Protein AF-A0A3M6VQY7-F1 (afdb_monomer_lite)

Structure (mmCIF, N/CA/C/O backbone):
data_AF-A0A3M6VQY7-F1
#
_entry.id   AF-A0A3M6VQY7-F1
#
loop_
_atom_site.group_PDB
_atom_site.id
_atom_site.type_symbol
_atom_site.label_atom_id
_atom_site.label_alt_id
_atom_site.label_comp_id
_atom_site.label_asym_id
_atom_site.label_entity_id
_atom_site.label_seq_id
_atom_site.pdbx_PDB_ins_code
_atom_site.Cartn_x
_atom_site.Cartn_y
_atom_site.Cartn_z
_atom_site.occupancy
_atom_site.B_iso_or_equiv
_atom_site.auth_seq_id
_atom_site.auth_comp_id
_atom_site.auth_asym_id
_atom_site.auth_atom_id
_atom_site.pdbx_PDB_model_num
ATOM 1 N N . MET A 1 1 ? 9.619 13.883 -18.295 1.00 48.28 1 MET A N 1
ATOM 2 C CA . MET A 1 1 ? 9.815 12.415 -18.427 1.00 48.28 1 MET A CA 1
ATOM 3 C C . MET A 1 1 ? 8.947 11.622 -17.449 1.00 48.28 1 MET A C 1
ATOM 5 O O . MET A 1 1 ? 7.941 11.116 -17.906 1.00 48.28 1 MET A O 1
ATOM 9 N N . ALA A 1 2 ? 9.221 11.526 -16.137 1.00 42.41 2 ALA A N 1
ATOM 10 C CA . ALA A 1 2 ? 8.340 10.759 -15.223 1.00 42.41 2 ALA A CA 1
ATOM 11 C C . ALA A 1 2 ? 6.935 11.383 -15.035 1.00 42.41 2 ALA A C 1
ATOM 13 O O . ALA A 1 2 ? 5.944 10.676 -14.866 1.00 42.41 2 ALA A O 1
ATOM 14 N N . THR A 1 3 ? 6.849 12.713 -15.118 1.00 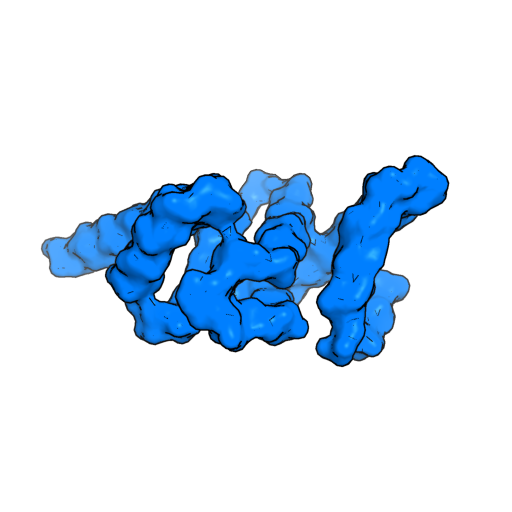44.09 3 THR A N 1
ATOM 15 C CA . THR A 1 3 ? 5.614 13.499 -14.980 1.00 44.09 3 THR A CA 1
ATOM 16 C C . THR A 1 3 ? 4.675 13.391 -16.184 1.00 44.09 3 THR A C 1
ATOM 18 O O . THR A 1 3 ? 3.461 13.407 -16.002 1.00 44.09 3 THR A O 1
ATOM 21 N N . ASP A 1 4 ? 5.222 13.227 -17.394 1.00 56.56 4 ASP A N 1
ATOM 22 C CA . ASP A 1 4 ? 4.439 13.104 -18.634 1.00 56.56 4 ASP A CA 1
ATOM 23 C C . ASP A 1 4 ? 3.771 11.732 -18.755 1.00 56.56 4 ASP A C 1
ATOM 25 O O . ASP A 1 4 ? 2.689 11.624 -19.323 1.00 56.56 4 ASP A O 1
ATOM 29 N N . LEU A 1 5 ? 4.369 10.687 -18.165 1.00 54.06 5 LEU A N 1
ATOM 30 C CA . LEU A 1 5 ? 3.707 9.390 -18.053 1.00 54.06 5 LEU A CA 1
ATOM 31 C C . LEU A 1 5 ? 2.516 9.482 -17.087 1.00 54.06 5 LEU A C 1
ATOM 33 O O . LEU A 1 5 ? 1.399 9.172 -17.483 1.00 54.06 5 LEU A O 1
ATOM 37 N N . GLY A 1 6 ? 2.710 9.972 -15.858 1.00 48.28 6 GLY A N 1
ATOM 38 C CA . GLY A 1 6 ? 1.647 10.000 -14.841 1.00 48.28 6 GLY A CA 1
ATOM 39 C C . GLY A 1 6 ? 0.334 10.640 -15.313 1.00 48.28 6 GLY A C 1
ATOM 40 O O . GLY A 1 6 ? -0.727 10.075 -15.082 1.00 48.28 6 GLY A O 1
ATOM 41 N N . ASN A 1 7 ? 0.410 11.750 -16.055 1.00 52.72 7 ASN A N 1
ATOM 42 C CA . ASN A 1 7 ? -0.772 12.475 -16.536 1.00 52.72 7 ASN A CA 1
ATOM 43 C C . ASN A 1 7 ? -1.472 11.814 -17.743 1.00 52.72 7 ASN A C 1
ATOM 45 O O . ASN A 1 7 ? -2.637 12.101 -18.002 1.00 52.72 7 ASN A O 1
ATOM 49 N N . HIS A 1 8 ? -0.793 10.942 -18.498 1.00 53.31 8 HIS A N 1
ATOM 50 C CA . HIS A 1 8 ? -1.370 10.276 -19.676 1.00 53.31 8 HIS A CA 1
ATOM 51 C C . HIS A 1 8 ? -2.034 8.923 -19.332 1.00 53.31 8 HIS A C 1
ATOM 53 O O . HIS A 1 8 ? -2.784 8.369 -20.143 1.00 53.31 8 HIS A O 1
ATOM 59 N N . TYR A 1 9 ? -1.780 8.383 -18.134 1.00 52.84 9 TYR A N 1
ATOM 60 C CA . TYR A 1 9 ? -2.199 7.041 -17.718 1.00 52.84 9 TYR A CA 1
ATOM 61 C C . TYR A 1 9 ? -3.380 7.007 -16.735 1.00 52.84 9 TYR A C 1
ATOM 63 O O . TYR A 1 9 ? -3.679 5.925 -16.257 1.00 52.84 9 TYR A O 1
ATOM 71 N N . ASP A 1 10 ? -4.141 8.075 -16.476 1.00 57.91 10 ASP A N 1
ATOM 72 C CA . ASP A 1 10 ? -5.273 8.004 -15.517 1.00 57.91 10 ASP A CA 1
ATOM 73 C C . ASP A 1 10 ? -6.291 6.874 -15.815 1.00 57.91 10 ASP A C 1
ATOM 75 O O . ASP A 1 10 ? -6.885 6.315 -14.898 1.00 57.91 10 ASP A O 1
ATOM 79 N N . LYS A 1 11 ? -6.446 6.447 -17.081 1.00 58.59 11 LYS A N 1
ATOM 80 C CA . LYS A 1 11 ? -7.271 5.274 -17.463 1.00 58.59 11 LYS A CA 1
ATOM 81 C C . LYS A 1 11 ? -6.512 3.942 -17.574 1.00 58.59 11 LYS A C 1
ATOM 83 O O . LYS A 1 11 ? -7.140 2.907 -17.758 1.00 58.59 11 LYS A O 1
ATOM 88 N N . LYS A 1 12 ? -5.180 3.964 -17.516 1.00 76.88 12 LYS A N 1
ATOM 89 C CA . LYS A 1 12 ? -4.267 2.831 -17.774 1.00 76.88 12 LYS A CA 1
ATOM 90 C C . LYS A 1 12 ? -3.167 2.694 -16.706 1.00 76.88 12 LYS A C 1
ATOM 92 O O . LYS A 1 12 ? -2.168 2.015 -16.926 1.00 76.88 12 LYS A O 1
ATOM 97 N N . LEU A 1 13 ? -3.320 3.356 -15.558 1.00 82.56 13 LEU A N 1
ATOM 98 C CA . LEU A 1 13 ? -2.304 3.406 -14.509 1.00 82.56 13 LEU A CA 1
ATOM 99 C C . LEU A 1 13 ? -2.066 2.010 -13.945 1.00 82.56 13 LEU A C 1
ATOM 101 O O . LEU A 1 13 ? -0.919 1.607 -13.802 1.00 82.56 13 LEU A O 1
ATOM 105 N N . VAL A 1 14 ? -3.144 1.258 -13.701 1.00 84.44 14 VAL A N 1
ATOM 106 C CA . VAL A 1 14 ? -3.075 -0.147 -13.276 1.00 84.44 14 VAL A CA 1
ATOM 107 C C . VAL A 1 14 ? -2.198 -0.946 -14.248 1.00 84.44 14 VAL A C 1
ATOM 109 O O . VAL A 1 14 ? -1.191 -1.505 -13.823 1.00 84.44 14 VAL A O 1
ATOM 112 N N . ASP A 1 15 ? -2.506 -0.909 -15.549 1.00 86.75 15 ASP A N 1
ATOM 113 C CA . ASP A 1 15 ? -1.765 -1.646 -16.583 1.00 86.75 15 ASP A CA 1
ATOM 114 C C . ASP A 1 15 ? -0.285 -1.244 -16.635 1.00 86.75 15 ASP A C 1
ATOM 116 O O . ASP A 1 15 ? 0.594 -2.092 -16.789 1.00 86.75 15 ASP A O 1
ATOM 120 N N . PHE A 1 16 ? 0.007 0.050 -16.491 1.00 87.81 16 PHE A N 1
ATOM 121 C CA . PHE A 1 16 ? 1.372 0.567 -16.494 1.00 87.81 16 PHE A CA 1
ATOM 122 C C . PHE A 1 16 ? 2.178 0.073 -15.287 1.00 87.81 16 PHE A C 1
ATOM 124 O O . PHE A 1 16 ? 3.294 -0.424 -15.451 1.00 87.81 16 PHE A O 1
ATOM 131 N N . LEU A 1 17 ? 1.623 0.183 -14.078 1.00 91.06 17 LEU A N 1
ATOM 132 C CA . LEU A 1 17 ? 2.302 -0.255 -12.858 1.00 91.06 17 LEU A CA 1
ATOM 133 C C . LEU A 1 17 ? 2.471 -1.783 -12.836 1.00 91.06 17 LEU A C 1
ATOM 135 O O . LEU A 1 17 ? 3.537 -2.276 -12.467 1.00 91.06 17 LEU A O 1
ATOM 139 N N . GLU A 1 18 ? 1.477 -2.539 -13.308 1.00 90.06 18 GLU A N 1
ATOM 140 C CA . GLU A 1 18 ? 1.585 -3.993 -13.471 1.00 90.06 18 GLU A CA 1
ATOM 141 C C . GLU A 1 18 ? 2.632 -4.395 -14.515 1.00 90.06 18 GLU A C 1
ATOM 143 O O . GLU A 1 18 ? 3.391 -5.341 -14.296 1.00 90.06 18 GLU A O 1
ATOM 148 N N . MET A 1 19 ? 2.696 -3.693 -15.650 1.00 92.56 19 MET A N 1
ATOM 149 C CA . MET A 1 19 ? 3.715 -3.922 -16.677 1.00 92.56 19 MET A CA 1
ATOM 150 C C . MET A 1 19 ? 5.118 -3.707 -16.108 1.00 92.56 19 MET A C 1
ATOM 152 O O . MET A 1 19 ? 6.001 -4.536 -16.340 1.00 92.56 19 MET A O 1
ATOM 156 N N . LEU A 1 20 ? 5.319 -2.658 -15.306 1.00 93.75 20 LEU A N 1
ATOM 157 C CA . LEU A 1 20 ? 6.599 -2.423 -14.641 1.00 93.75 20 LEU A CA 1
ATOM 158 C C . LEU A 1 20 ? 6.944 -3.548 -13.656 1.00 93.75 20 LEU A C 1
ATOM 160 O O . LEU A 1 20 ? 8.063 -4.045 -13.703 1.00 93.75 20 LEU A O 1
ATOM 164 N N . GLU A 1 21 ? 5.999 -4.000 -12.825 1.00 92.69 21 GLU A N 1
ATOM 165 C CA . GLU A 1 21 ? 6.215 -5.122 -11.889 1.00 92.69 21 GLU A CA 1
ATOM 166 C C . GLU A 1 21 ? 6.469 -6.469 -12.587 1.00 92.69 21 GLU A C 1
ATOM 168 O O . GLU A 1 21 ? 7.104 -7.360 -12.024 1.00 92.69 21 GLU A O 1
ATOM 173 N N . LYS A 1 22 ? 5.987 -6.654 -13.818 1.00 92.44 22 LYS A N 1
ATOM 174 C CA . LYS A 1 22 ? 6.352 -7.818 -14.641 1.00 92.44 22 LYS A CA 1
ATOM 175 C C . LYS A 1 22 ? 7.752 -7.659 -15.232 1.00 92.44 22 LYS A C 1
ATOM 177 O O . LYS A 1 22 ? 8.530 -8.605 -15.202 1.00 92.44 22 LYS A O 1
ATOM 182 N N . SER A 1 23 ? 8.085 -6.461 -15.706 1.00 93.94 23 SER A N 1
ATOM 183 C CA . SER A 1 23 ? 9.371 -6.145 -16.345 1.00 93.94 23 SER A CA 1
ATOM 184 C C . SER A 1 23 ? 10.559 -6.205 -15.380 1.00 93.94 23 SER A C 1
ATOM 186 O O . SER A 1 23 ? 11.693 -6.380 -15.813 1.00 93.94 23 SER A O 1
ATOM 188 N N . THR A 1 24 ? 10.329 -6.108 -14.066 1.00 94.62 24 THR A N 1
ATOM 189 C CA . THR A 1 24 ? 11.375 -6.346 -13.054 1.00 94.62 24 THR A CA 1
ATOM 190 C C . THR A 1 24 ? 11.799 -7.812 -12.941 1.00 94.62 24 THR A C 1
ATOM 192 O O . THR A 1 24 ? 12.802 -8.087 -12.292 1.00 94.62 24 THR A O 1
ATOM 195 N N . LYS A 1 25 ? 11.052 -8.749 -13.539 1.00 94.88 25 LYS A N 1
ATOM 196 C CA . LYS A 1 25 ? 11.339 -10.194 -13.502 1.00 94.88 25 LYS A CA 1
ATOM 197 C C . LYS A 1 25 ? 12.105 -10.692 -14.729 1.00 94.88 25 LYS A C 1
ATOM 199 O O . LYS A 1 25 ? 12.521 -11.846 -14.744 1.00 94.88 25 LYS A O 1
ATOM 204 N N . ASP A 1 26 ? 12.258 -9.852 -15.748 1.00 95.38 26 ASP A N 1
ATOM 205 C CA . ASP A 1 26 ? 13.029 -10.140 -16.955 1.00 95.38 26 ASP A CA 1
ATOM 206 C C . ASP A 1 26 ? 14.381 -9.426 -16.859 1.00 95.38 26 ASP A C 1
ATOM 208 O O . ASP A 1 26 ? 14.433 -8.202 -16.722 1.00 95.38 26 ASP A O 1
ATOM 212 N N . SER A 1 27 ? 15.476 -10.187 -16.932 1.00 96.00 27 SER A N 1
A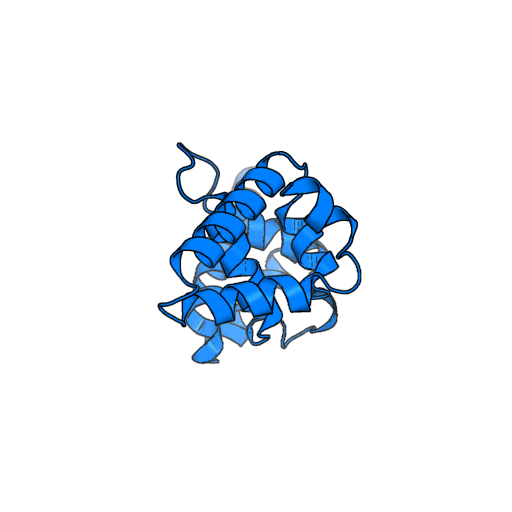TOM 213 C CA . SER A 1 27 ? 16.835 -9.666 -16.754 1.00 96.00 27 SER A CA 1
ATOM 214 C C . SER A 1 27 ? 17.225 -8.612 -17.794 1.00 96.00 27 SER A C 1
ATOM 216 O O . SER A 1 27 ? 18.050 -7.749 -17.498 1.00 96.00 27 SER A O 1
ATOM 218 N N . ALA A 1 28 ? 16.624 -8.626 -18.989 1.00 96.81 28 ALA A N 1
ATOM 219 C CA . ALA A 1 28 ? 16.884 -7.627 -20.023 1.00 96.81 28 ALA A CA 1
ATOM 220 C C . ALA A 1 28 ? 16.236 -6.269 -19.705 1.00 96.81 28 ALA A C 1
ATOM 222 O O . ALA A 1 28 ? 16.726 -5.231 -20.155 1.00 96.81 28 ALA A O 1
ATOM 223 N N . THR A 1 29 ? 15.144 -6.253 -18.934 1.00 96.00 29 THR A N 1
ATOM 224 C CA . THR A 1 29 ? 14.381 -5.030 -18.623 1.00 96.00 29 THR A CA 1
ATOM 225 C C . THR A 1 29 ? 14.416 -4.623 -17.153 1.00 96.00 29 THR A C 1
ATOM 227 O O . THR A 1 29 ? 13.965 -3.523 -16.821 1.00 96.00 29 THR A O 1
ATOM 230 N N . GLU A 1 30 ? 14.966 -5.465 -16.279 1.00 96.38 30 GLU A N 1
ATOM 231 C CA . GLU A 1 30 ? 14.920 -5.319 -14.824 1.00 96.38 30 GLU A CA 1
ATOM 232 C C . GLU A 1 30 ? 15.431 -3.956 -14.344 1.00 96.38 30 GLU A C 1
ATOM 234 O O . GLU A 1 30 ? 14.720 -3.228 -13.641 1.00 96.38 30 GLU A O 1
ATOM 239 N N . ASP A 1 31 ? 16.641 -3.581 -14.756 1.00 96.44 31 ASP A N 1
ATOM 240 C CA . ASP A 1 31 ? 17.288 -2.341 -14.325 1.00 96.44 31 ASP A CA 1
ATOM 241 C C . ASP A 1 31 ? 16.512 -1.101 -14.771 1.00 96.44 31 ASP A C 1
ATOM 243 O O . ASP A 1 31 ? 16.320 -0.152 -14.000 1.00 96.44 31 ASP A O 1
ATOM 247 N N . LEU A 1 32 ? 16.020 -1.105 -16.012 1.00 95.50 32 LEU A N 1
ATOM 248 C CA . LEU A 1 32 ? 15.221 -0.004 -16.539 1.00 95.50 32 LEU A CA 1
ATOM 249 C C . LEU A 1 32 ? 13.882 0.099 -15.801 1.00 95.50 32 LEU A C 1
ATOM 251 O O . LEU A 1 32 ? 13.507 1.192 -15.369 1.00 95.50 32 LEU A O 1
ATOM 255 N N . ALA A 1 33 ? 13.195 -1.025 -15.595 1.00 94.62 33 ALA A N 1
ATOM 256 C CA . ALA A 1 33 ? 11.931 -1.075 -14.873 1.00 94.62 33 ALA A CA 1
ATOM 257 C C . ALA A 1 33 ? 12.091 -0.547 -13.439 1.00 94.62 33 ALA A C 1
ATOM 259 O O . ALA A 1 33 ? 11.357 0.357 -13.031 1.00 94.62 33 ALA A O 1
ATOM 260 N N . LYS A 1 34 ? 13.109 -1.009 -12.700 1.00 94.25 34 LYS A N 1
ATOM 261 C CA . LYS A 1 34 ? 13.417 -0.531 -11.341 1.00 94.25 34 LYS A CA 1
ATOM 262 C C . LYS A 1 34 ? 13.688 0.974 -11.302 1.00 94.25 34 LYS A C 1
ATOM 264 O O . LYS A 1 34 ? 13.202 1.663 -10.401 1.00 94.25 34 LYS A O 1
ATOM 269 N N . ARG A 1 35 ? 14.427 1.513 -12.279 1.00 94.06 35 ARG A N 1
ATOM 270 C CA . ARG A 1 35 ? 14.694 2.960 -12.384 1.00 94.06 35 ARG A CA 1
ATOM 271 C C . ARG A 1 35 ? 13.416 3.761 -12.623 1.00 94.06 35 ARG A C 1
ATOM 273 O O . ARG A 1 35 ? 13.221 4.781 -11.962 1.00 94.06 35 ARG A O 1
ATOM 280 N N . ILE A 1 36 ? 12.537 3.294 -13.511 1.00 93.62 36 ILE A N 1
ATOM 281 C CA . ILE A 1 36 ? 11.246 3.945 -13.777 1.00 93.62 36 ILE A CA 1
ATOM 282 C C . ILE A 1 36 ? 10.362 3.907 -12.525 1.00 93.62 36 ILE A C 1
ATOM 284 O O . ILE A 1 36 ? 9.822 4.939 -12.130 1.00 93.62 36 ILE A O 1
ATOM 288 N N . GLN A 1 37 ? 10.261 2.756 -11.857 1.00 92.38 37 GLN A N 1
ATOM 289 C CA . GLN A 1 37 ? 9.483 2.612 -10.624 1.00 92.38 37 GLN A CA 1
ATOM 290 C C . GLN A 1 37 ? 9.977 3.540 -9.512 1.00 92.38 37 GLN A C 1
ATOM 292 O O . GLN A 1 37 ? 9.166 4.195 -8.858 1.00 92.38 37 GLN A O 1
ATOM 297 N N . ARG A 1 38 ? 11.300 3.640 -9.322 1.00 90.94 38 ARG A N 1
ATOM 298 C CA . ARG A 1 38 ? 11.903 4.556 -8.346 1.00 90.94 38 ARG A CA 1
ATOM 299 C C . ARG A 1 38 ? 11.603 6.014 -8.687 1.00 90.94 38 ARG A C 1
ATOM 301 O O . ARG A 1 38 ? 11.200 6.765 -7.808 1.00 90.94 38 ARG A O 1
ATOM 308 N N . GLY A 1 39 ? 11.753 6.403 -9.954 1.00 90.75 39 GLY A N 1
ATOM 309 C CA . GLY A 1 39 ? 11.435 7.757 -10.411 1.00 90.75 39 GLY A CA 1
ATOM 310 C C . GLY A 1 39 ? 9.959 8.114 -10.216 1.00 90.75 39 GLY A C 1
ATOM 311 O O . GLY A 1 39 ? 9.648 9.215 -9.767 1.00 90.75 39 GLY A O 1
ATOM 312 N N . TYR A 1 40 ? 9.047 7.175 -10.483 1.00 90.25 40 TYR A N 1
ATOM 313 C CA . TYR A 1 40 ? 7.619 7.358 -10.218 1.00 90.25 40 TYR A CA 1
ATOM 314 C C . TYR A 1 40 ? 7.330 7.497 -8.716 1.00 90.25 40 TYR A C 1
ATOM 316 O O . TYR A 1 40 ? 6.638 8.429 -8.316 1.00 90.25 40 TYR A O 1
ATOM 324 N N . ALA A 1 41 ? 7.900 6.633 -7.870 1.00 89.81 41 ALA A N 1
ATOM 325 C CA . ALA A 1 41 ? 7.728 6.718 -6.420 1.00 89.81 41 ALA A CA 1
ATOM 326 C C . ALA A 1 41 ? 8.257 8.048 -5.851 1.00 89.81 41 ALA A C 1
ATOM 328 O O . ALA A 1 41 ? 7.564 8.702 -5.077 1.00 89.81 41 ALA A O 1
ATOM 329 N N . GLN A 1 42 ? 9.432 8.500 -6.301 1.00 88.31 42 GLN A N 1
ATOM 330 C CA . GLN A 1 42 ? 9.995 9.807 -5.938 1.00 88.31 42 GLN A CA 1
ATOM 331 C C . GLN A 1 42 ? 9.139 10.977 -6.428 1.00 88.31 42 GLN A C 1
ATOM 333 O O . GLN A 1 42 ? 9.002 11.976 -5.735 1.00 88.31 42 GLN A O 1
ATOM 338 N N . TYR A 1 43 ? 8.536 10.877 -7.612 1.00 87.12 43 TYR A N 1
ATOM 339 C CA . TYR A 1 43 ? 7.586 11.889 -8.062 1.00 87.12 43 TYR A CA 1
ATOM 340 C C . TYR A 1 43 ? 6.352 11.940 -7.154 1.00 87.12 43 TYR A C 1
ATOM 342 O O . TYR A 1 43 ? 5.910 13.025 -6.775 1.00 87.12 43 TYR A O 1
ATOM 350 N N . MET A 1 44 ? 5.822 10.783 -6.760 1.00 88.44 44 MET A N 1
ATOM 351 C CA . MET A 1 44 ? 4.644 10.697 -5.899 1.00 88.44 44 MET A CA 1
ATOM 352 C C . MET A 1 44 ? 4.879 11.315 -4.514 1.00 88.44 44 MET A C 1
ATOM 354 O O . MET A 1 44 ? 3.966 11.945 -3.991 1.00 88.44 44 MET A O 1
ATOM 358 N N . THR A 1 45 ? 6.092 11.261 -3.949 1.00 87.12 45 THR A N 1
ATOM 359 C CA . THR A 1 45 ? 6.385 11.928 -2.659 1.00 87.12 45 THR A CA 1
ATOM 360 C C . THR A 1 45 ? 6.297 13.456 -2.723 1.00 87.12 45 THR A C 1
ATOM 362 O O . THR A 1 45 ? 6.126 14.102 -1.691 1.00 87.12 45 THR A O 1
ATOM 365 N N . THR A 1 46 ? 6.351 14.056 -3.918 1.00 87.25 46 THR A N 1
ATOM 366 C CA . THR A 1 46 ? 6.130 15.503 -4.106 1.00 87.25 46 THR A CA 1
ATOM 367 C C . THR A 1 46 ? 4.649 15.893 -4.075 1.00 87.25 46 THR A C 1
ATOM 369 O O . THR A 1 46 ? 4.315 17.078 -4.004 1.00 87.25 46 THR A O 1
ATOM 372 N N . LYS A 1 47 ? 3.740 14.911 -4.146 1.00 86.06 47 LYS A N 1
ATOM 373 C CA . LYS A 1 47 ? 2.293 15.125 -4.171 1.00 86.06 47 LYS A CA 1
ATOM 374 C C . LYS A 1 47 ? 1.715 15.047 -2.766 1.00 86.06 47 LYS A C 1
ATOM 376 O O . LYS A 1 47 ? 2.027 14.156 -1.981 1.00 86.06 47 LYS A O 1
ATOM 381 N N . LYS A 1 48 ? 0.796 15.964 -2.467 1.00 84.81 48 LYS A N 1
ATOM 382 C CA . LYS A 1 48 ? -0.049 15.848 -1.274 1.00 84.81 48 LYS A CA 1
ATOM 383 C C . LYS A 1 48 ? -0.975 14.644 -1.449 1.00 84.81 48 LYS A C 1
ATOM 385 O O . LYS A 1 48 ? -1.476 14.440 -2.544 1.00 84.81 48 LYS A O 1
ATOM 390 N N . ASN A 1 49 ? -1.205 13.881 -0.380 1.00 87.81 49 ASN A N 1
ATOM 391 C CA . ASN A 1 49 ? -2.132 12.739 -0.351 1.00 87.81 49 ASN A CA 1
ATOM 392 C C . ASN A 1 49 ? -1.836 11.603 -1.351 1.00 87.81 49 ASN A C 1
ATOM 394 O O . ASN A 1 49 ? -2.710 10.778 -1.601 1.00 87.81 49 ASN A O 1
ATOM 398 N N . ALA A 1 50 ? -0.602 11.496 -1.856 1.00 90.69 50 ALA A N 1
ATOM 399 C CA . ALA A 1 50 ? -0.214 10.536 -2.894 1.00 90.69 50 ALA A CA 1
ATOM 400 C C . ALA A 1 50 ? -0.649 9.085 -2.615 1.00 90.69 50 ALA A C 1
ATOM 402 O O . ALA A 1 50 ? -1.079 8.371 -3.519 1.00 90.69 50 ALA A O 1
ATOM 403 N N . VAL A 1 51 ? -0.566 8.660 -1.350 1.00 93.81 51 VAL A N 1
ATOM 404 C CA . VAL A 1 51 ? -0.967 7.319 -0.903 1.00 93.81 51 VAL A CA 1
ATOM 405 C C . VAL A 1 51 ? -2.472 7.092 -1.097 1.00 93.81 51 VAL A C 1
ATOM 407 O O . VAL A 1 51 ? -2.866 6.062 -1.643 1.00 93.81 51 VAL A O 1
ATOM 410 N N . ALA A 1 52 ? -3.305 8.060 -0.705 1.00 93.38 52 ALA A N 1
ATOM 411 C CA . ALA A 1 52 ? -4.760 7.990 -0.835 1.00 93.38 52 ALA A CA 1
ATOM 412 C C . ALA A 1 52 ? -5.234 8.186 -2.283 1.00 93.38 52 ALA A C 1
ATOM 414 O O . ALA A 1 52 ? -6.201 7.555 -2.704 1.00 93.38 52 ALA A O 1
ATOM 415 N N . ASP A 1 53 ? -4.546 9.022 -3.058 1.00 91.38 53 ASP A N 1
ATOM 416 C CA . ASP A 1 53 ? -4.875 9.227 -4.468 1.00 91.38 53 ASP A CA 1
ATOM 417 C C . ASP A 1 53 ? -4.567 7.971 -5.288 1.00 91.38 53 ASP A C 1
ATOM 419 O O . ASP A 1 53 ? -5.416 7.517 -6.053 1.00 91.38 53 ASP A O 1
ATOM 423 N N . LEU A 1 54 ? -3.411 7.333 -5.060 1.00 92.31 54 LEU A N 1
ATOM 424 C CA . LEU A 1 54 ? -3.075 6.072 -5.724 1.00 92.31 54 LEU A CA 1
ATOM 425 C C . LEU A 1 54 ? -4.056 4.949 -5.351 1.00 92.31 54 LEU A C 1
ATOM 427 O O . LEU A 1 54 ? -4.422 4.151 -6.210 1.00 92.31 54 LEU A O 1
ATOM 431 N N . TYR A 1 55 ? -4.517 4.909 -4.097 1.00 92.75 55 TYR A N 1
ATOM 432 C CA . TYR A 1 55 ? -5.534 3.954 -3.650 1.00 92.75 55 TYR A CA 1
ATOM 433 C C . TYR A 1 55 ? -6.826 4.062 -4.481 1.00 92.75 55 TYR A C 1
ATOM 435 O O . TYR A 1 55 ? -7.308 3.053 -5.002 1.00 92.75 55 TYR A O 1
ATOM 443 N N . LYS A 1 56 ? -7.311 5.296 -4.690 1.00 90.19 56 LYS A N 1
ATOM 444 C CA . LYS A 1 56 ? -8.503 5.596 -5.504 1.00 90.19 56 LYS A CA 1
ATOM 445 C C . LYS A 1 56 ? -8.290 5.349 -6.992 1.00 90.19 56 LYS A C 1
ATOM 447 O O . LYS A 1 56 ? -9.152 4.784 -7.656 1.00 90.19 56 LYS A O 1
ATOM 452 N N . MET A 1 57 ? -7.135 5.738 -7.534 1.00 87.69 57 MET A N 1
ATOM 453 C CA . MET A 1 57 ? -6.812 5.519 -8.951 1.00 87.69 57 MET A CA 1
ATOM 454 C C . MET A 1 57 ? -6.764 4.028 -9.308 1.00 87.69 57 MET A C 1
ATOM 456 O O . MET A 1 57 ? -7.117 3.641 -10.420 1.00 87.69 57 MET A O 1
ATOM 460 N N . LEU A 1 58 ? -6.362 3.176 -8.362 1.00 89.62 58 LEU A N 1
ATOM 461 C CA . LEU A 1 58 ? -6.401 1.719 -8.516 1.00 89.62 58 LEU A CA 1
ATOM 462 C C . LEU A 1 58 ? -7.807 1.130 -8.258 1.00 89.62 58 LEU A C 1
ATOM 464 O O . LEU A 1 58 ? -8.042 -0.056 -8.516 1.00 89.62 58 LEU A O 1
ATOM 468 N N . GLY A 1 59 ? -8.758 1.944 -7.792 1.00 88.19 59 GLY A N 1
ATOM 469 C CA . GLY A 1 59 ? -10.149 1.570 -7.537 1.00 88.19 59 GLY A CA 1
ATOM 470 C C . GLY A 1 59 ? -10.293 0.499 -6.461 1.00 88.19 59 GLY A C 1
ATOM 471 O O . GLY A 1 59 ? -11.158 -0.373 -6.581 1.00 88.19 59 GLY A O 1
ATOM 472 N N . ILE A 1 60 ? -9.410 0.514 -5.461 1.00 90.94 60 ILE A N 1
ATOM 473 C CA . ILE A 1 60 ? -9.301 -0.530 -4.435 1.00 90.94 60 ILE A CA 1
ATOM 474 C C . ILE A 1 60 ? -10.505 -0.483 -3.476 1.00 90.94 60 ILE A C 1
ATOM 476 O O . ILE A 1 60 ? -10.954 -1.523 -2.993 1.00 90.94 60 ILE A O 1
ATOM 480 N N . GLU A 1 61 ? -11.111 0.687 -3.269 1.00 86.19 61 GLU A N 1
ATOM 481 C CA . GLU A 1 61 ? -12.300 0.866 -2.427 1.00 86.19 61 GLU A CA 1
ATOM 482 C C . GLU A 1 61 ? -13.518 0.039 -2.877 1.00 86.19 61 GLU A C 1
ATOM 484 O O . GLU A 1 61 ? -14.395 -0.263 -2.068 1.00 86.19 61 GLU A O 1
ATOM 489 N N . ASN A 1 62 ? -13.560 -0.391 -4.141 1.00 84.56 62 ASN A N 1
ATOM 490 C CA . ASN A 1 62 ? -14.698 -1.113 -4.714 1.00 84.56 62 ASN A CA 1
ATOM 491 C C . ASN A 1 62 ? -14.749 -2.605 -4.331 1.00 84.56 62 ASN A C 1
ATOM 493 O O . ASN A 1 62 ? -15.704 -3.294 -4.684 1.00 84.56 62 ASN A O 1
ATOM 497 N N . TYR A 1 63 ? -13.739 -3.125 -3.624 1.00 83.69 63 TYR A N 1
ATOM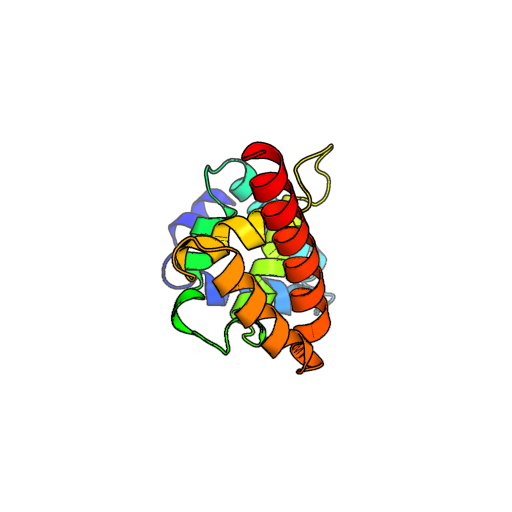 498 C CA . TYR A 1 63 ? -13.603 -4.562 -3.343 1.00 83.69 63 TYR A CA 1
ATOM 499 C C . TYR A 1 63 ? -14.129 -5.007 -1.968 1.00 83.69 63 TYR A C 1
ATOM 501 O O . TYR A 1 63 ? -14.088 -6.201 -1.654 1.00 83.69 63 TYR A O 1
ATOM 509 N N . GLY A 1 64 ? -14.642 -4.086 -1.145 1.00 78.06 64 GLY A N 1
ATOM 510 C CA . GLY A 1 64 ? -15.302 -4.399 0.129 1.00 78.06 64 GLY A CA 1
ATOM 511 C C . GLY A 1 64 ? -14.491 -5.343 1.033 1.00 78.06 64 GLY A C 1
ATOM 512 O O . GLY A 1 64 ? -13.326 -5.096 1.332 1.00 78.06 64 GLY A O 1
ATOM 513 N N . TYR A 1 65 ? -15.097 -6.458 1.453 1.00 75.81 65 TYR A N 1
ATOM 514 C CA . TYR A 1 65 ? -14.466 -7.463 2.325 1.00 75.81 65 TYR A CA 1
ATOM 515 C C . TYR A 1 65 ? -13.356 -8.293 1.667 1.00 75.81 65 TYR A C 1
ATOM 517 O O . TYR A 1 65 ? -12.743 -9.091 2.361 1.00 75.81 65 TYR A O 1
ATOM 525 N N . ASN A 1 66 ? -13.077 -8.124 0.374 1.00 78.69 66 ASN A N 1
ATOM 526 C CA . ASN A 1 66 ? -12.006 -8.847 -0.321 1.00 78.69 66 ASN A CA 1
ATOM 527 C C . ASN A 1 66 ? -10.802 -7.951 -0.626 1.00 78.69 66 ASN A C 1
ATOM 529 O O . ASN A 1 66 ? -9.887 -8.357 -1.330 1.00 78.69 66 ASN A O 1
ATOM 533 N N . ILE A 1 67 ? -10.787 -6.721 -0.112 1.00 88.25 67 ILE A N 1
ATOM 534 C CA . ILE A 1 67 ? -9.823 -5.698 -0.514 1.00 88.25 67 ILE A CA 1
ATOM 535 C C . ILE A 1 67 ? -8.359 -6.138 -0.374 1.00 88.25 67 ILE A C 1
ATOM 537 O O . ILE A 1 67 ? -7.583 -5.945 -1.310 1.00 88.25 67 ILE A O 1
ATOM 541 N N . LEU A 1 68 ? -7.997 -6.797 0.736 1.00 88.12 68 LEU A N 1
ATOM 542 C CA . LEU A 1 68 ? -6.613 -7.188 1.024 1.00 88.12 68 LEU A CA 1
ATOM 543 C C . LEU A 1 68 ? -6.115 -8.362 0.172 1.00 88.12 68 LEU A C 1
ATOM 545 O O . LEU A 1 68 ? -4.906 -8.533 0.057 1.00 88.12 68 LEU A O 1
ATOM 549 N N . SER A 1 69 ? -7.011 -9.157 -0.425 1.00 83.88 69 SER A N 1
ATOM 550 C CA . SER A 1 69 ? -6.634 -10.271 -1.308 1.00 83.88 69 SER A CA 1
ATOM 551 C C . SER A 1 69 ? -6.508 -9.852 -2.771 1.00 83.88 69 SER A C 1
ATOM 553 O O . SER A 1 69 ? -6.127 -10.654 -3.622 1.00 83.88 69 SER A O 1
ATOM 555 N N . THR A 1 70 ? -6.809 -8.592 -3.100 1.00 88.50 70 THR A N 1
ATOM 556 C CA . THR A 1 70 ? -6.746 -8.143 -4.490 1.00 88.50 70 THR A CA 1
ATOM 557 C C . THR A 1 70 ? -5.303 -7.919 -4.955 1.00 88.50 70 THR A C 1
ATOM 559 O O . THR A 1 70 ? -4.502 -7.306 -4.240 1.00 88.50 70 THR A O 1
ATOM 562 N N . PRO A 1 71 ? -4.965 -8.295 -6.204 1.00 88.81 71 PRO A N 1
ATOM 563 C CA . PRO A 1 71 ? -3.683 -7.932 -6.806 1.00 88.81 71 PRO A CA 1
ATOM 564 C C . PRO A 1 71 ? -3.429 -6.418 -6.796 1.00 88.81 71 PRO A C 1
ATOM 566 O O . PRO A 1 71 ? -2.299 -5.981 -6.592 1.00 88.81 71 PRO A O 1
ATOM 569 N N . ARG A 1 72 ? -4.489 -5.609 -6.941 1.00 90.31 72 ARG A N 1
ATOM 570 C CA . ARG A 1 72 ? -4.407 -4.142 -6.915 1.00 90.31 72 ARG A CA 1
ATOM 571 C C . ARG A 1 72 ? -4.006 -3.596 -5.547 1.00 90.31 72 ARG A C 1
ATOM 573 O O . ARG A 1 72 ? -3.225 -2.650 -5.491 1.00 90.31 72 ARG A O 1
ATOM 580 N N . PHE A 1 73 ? -4.473 -4.206 -4.458 1.00 92.88 73 PHE A N 1
ATOM 581 C CA . PHE A 1 73 ? -4.018 -3.856 -3.114 1.00 92.88 73 PHE A CA 1
ATOM 582 C C . PHE A 1 73 ? -2.527 -4.155 -2.929 1.00 92.88 73 PHE A C 1
ATOM 584 O O . PHE A 1 73 ? -1.778 -3.294 -2.474 1.00 92.88 73 PHE A O 1
ATOM 591 N N . ASN A 1 74 ? -2.064 -5.331 -3.357 1.00 91.19 74 ASN A N 1
ATOM 592 C CA . ASN A 1 74 ? -0.643 -5.688 -3.269 1.00 91.19 74 ASN A CA 1
ATOM 593 C C . ASN A 1 74 ? 0.247 -4.769 -4.121 1.00 91.19 74 ASN A C 1
ATOM 595 O O . ASN A 1 74 ? 1.335 -4.372 -3.688 1.00 91.19 74 ASN A O 1
ATOM 599 N N . LEU A 1 75 ? -0.231 -4.388 -5.308 1.00 91.94 75 LEU A N 1
ATOM 600 C CA . LEU A 1 75 ? 0.428 -3.412 -6.171 1.00 91.94 75 LEU A CA 1
ATOM 601 C C . LEU A 1 75 ? 0.531 -2.048 -5.477 1.00 91.94 75 LEU A C 1
ATOM 603 O O . LEU A 1 75 ? 1.609 -1.461 -5.415 1.00 91.94 75 LEU A O 1
ATOM 607 N N . TRP A 1 76 ? -0.560 -1.573 -4.880 1.00 95.25 76 TRP A N 1
ATOM 608 C CA . TRP A 1 76 ? -0.573 -0.326 -4.121 1.00 95.25 76 TRP A CA 1
ATOM 609 C C . TRP A 1 76 ? 0.412 -0.337 -2.950 1.00 95.25 76 TRP A C 1
ATOM 611 O O . TRP A 1 76 ? 1.251 0.557 -2.867 1.00 95.25 76 TRP A O 1
ATOM 621 N N . VAL A 1 77 ? 0.379 -1.368 -2.097 1.00 93.81 77 VAL A N 1
ATOM 622 C CA . VAL A 1 77 ? 1.310 -1.520 -0.963 1.00 93.81 77 VAL A CA 1
ATOM 623 C C . VAL A 1 77 ? 2.760 -1.499 -1.440 1.00 93.81 77 VAL A C 1
ATOM 625 O O . VAL A 1 77 ? 3.598 -0.830 -0.835 1.00 93.81 77 VAL A O 1
ATOM 628 N N . THR A 1 78 ? 3.060 -2.188 -2.542 1.00 92.56 78 THR A N 1
ATOM 629 C CA . THR A 1 78 ? 4.398 -2.205 -3.146 1.00 92.56 78 THR A CA 1
ATOM 630 C C . THR A 1 78 ? 4.864 -0.799 -3.516 1.00 92.56 78 THR A C 1
ATOM 632 O O . THR A 1 78 ? 5.970 -0.396 -3.152 1.00 92.56 78 THR A O 1
ATOM 635 N N . TYR A 1 79 ? 4.022 -0.021 -4.196 1.00 93.06 79 TYR A N 1
ATOM 636 C CA . TYR A 1 79 ? 4.377 1.338 -4.598 1.00 93.06 79 TYR A CA 1
ATOM 637 C C . TYR A 1 79 ? 4.445 2.305 -3.422 1.00 93.06 79 TYR A C 1
ATOM 639 O O . TYR A 1 79 ? 5.364 3.121 -3.387 1.00 93.06 79 TYR A O 1
ATOM 647 N N . VAL A 1 80 ? 3.552 2.186 -2.435 1.00 93.75 80 VAL A N 1
ATOM 648 C CA . VAL A 1 80 ? 3.652 2.966 -1.197 1.00 93.75 80 VAL A CA 1
ATOM 649 C C . VAL A 1 80 ? 4.977 2.658 -0.513 1.00 93.75 80 VAL A C 1
ATOM 651 O O . VAL A 1 80 ? 5.729 3.583 -0.264 1.00 93.75 80 VAL A O 1
ATOM 654 N N . LYS A 1 81 ? 5.366 1.393 -0.319 1.00 91.88 81 LYS A N 1
ATOM 655 C CA . LYS A 1 81 ? 6.679 1.055 0.265 1.00 91.88 81 LYS A CA 1
ATOM 656 C C . LYS A 1 81 ? 7.851 1.682 -0.505 1.00 91.88 81 LYS A C 1
ATOM 658 O O . LYS A 1 81 ? 8.745 2.240 0.123 1.00 91.88 81 LYS A O 1
ATOM 663 N N . LYS A 1 82 ? 7.819 1.689 -1.845 1.00 91.06 82 LYS A N 1
ATOM 664 C CA . LYS A 1 82 ? 8.842 2.363 -2.676 1.00 91.06 82 LYS A CA 1
ATOM 665 C C . LYS A 1 82 ? 8.891 3.884 -2.472 1.00 91.06 82 LYS A C 1
ATOM 667 O O . LYS A 1 82 ? 9.955 4.465 -2.641 1.00 91.06 82 LYS A O 1
ATOM 672 N N . MET A 1 83 ? 7.782 4.541 -2.117 1.00 90.06 83 MET A N 1
ATOM 673 C CA . MET A 1 83 ? 7.778 5.981 -1.791 1.00 90.06 83 MET A CA 1
ATOM 674 C C . MET A 1 83 ? 8.541 6.284 -0.493 1.00 90.06 83 MET A C 1
ATOM 676 O O . MET A 1 83 ? 9.043 7.392 -0.327 1.00 90.06 83 MET A O 1
ATOM 680 N N . TYR A 1 84 ? 8.626 5.310 0.417 1.00 87.75 84 TYR A N 1
ATOM 681 C CA . TYR A 1 84 ? 9.294 5.438 1.716 1.00 87.75 84 TYR A CA 1
ATOM 682 C C . TYR A 1 84 ? 10.726 4.879 1.666 1.00 87.75 84 TYR A C 1
ATOM 684 O O . TYR A 1 84 ? 11.526 5.154 2.560 1.00 87.75 84 TYR A O 1
ATOM 692 N N . ASP A 1 85 ? 11.088 4.149 0.609 1.00 84.25 85 ASP A N 1
ATOM 693 C CA . ASP A 1 85 ? 12.443 3.644 0.399 1.00 84.25 85 ASP A CA 1
ATOM 694 C C . ASP A 1 85 ? 13.452 4.802 0.245 1.00 84.25 85 ASP A C 1
ATOM 696 O O . ASP A 1 85 ? 13.267 5.721 -0.556 1.00 84.25 85 ASP A O 1
ATOM 700 N N . GLY A 1 86 ? 14.512 4.792 1.057 1.00 68.25 86 GLY A N 1
ATOM 701 C CA . GLY A 1 86 ? 15.537 5.844 1.089 1.00 68.25 86 GLY A CA 1
ATOM 702 C C . GLY A 1 86 ? 15.127 7.161 1.767 1.00 68.25 86 GLY A C 1
ATOM 703 O O . GLY A 1 86 ? 15.894 8.128 1.739 1.00 68.25 86 GLY A O 1
ATOM 704 N N . THR A 1 87 ? 13.948 7.230 2.392 1.00 64.62 87 THR A N 1
ATOM 705 C CA . THR A 1 87 ? 13.534 8.409 3.169 1.00 64.62 87 THR A CA 1
ATOM 706 C C . THR A 1 87 ? 14.173 8.396 4.565 1.00 64.62 87 THR A C 1
ATOM 708 O O . THR A 1 87 ? 14.208 7.370 5.237 1.00 64.62 87 THR A O 1
ATOM 711 N N . LYS A 1 88 ? 14.725 9.537 5.018 1.00 59.31 88 LYS A N 1
ATOM 712 C CA . LYS A 1 88 ? 15.459 9.619 6.302 1.00 59.31 88 LYS A CA 1
ATOM 713 C C . LYS A 1 88 ? 14.565 9.453 7.536 1.00 59.31 88 LYS A C 1
ATOM 715 O O . LYS A 1 88 ? 15.085 9.090 8.583 1.00 59.31 88 LYS A O 1
ATOM 720 N N . SER A 1 89 ? 13.268 9.749 7.409 1.00 61.34 89 SER A N 1
ATOM 721 C CA . SER A 1 89 ? 12.186 9.370 8.330 1.00 61.34 89 SER A CA 1
ATOM 722 C C . SER A 1 89 ? 10.860 9.995 7.863 1.00 61.34 89 SER A C 1
ATOM 724 O O . SER A 1 89 ? 10.720 11.220 7.877 1.00 61.34 89 SER A O 1
ATOM 726 N N . PRO A 1 90 ? 9.889 9.184 7.431 1.00 57.22 90 PRO A N 1
ATOM 727 C CA . PRO A 1 90 ? 8.467 9.474 7.528 1.00 57.22 90 PRO A CA 1
ATOM 728 C C . PRO A 1 90 ? 7.799 8.374 8.377 1.00 57.22 90 PRO A C 1
ATOM 730 O O . PRO A 1 90 ? 8.420 7.338 8.633 1.00 57.22 90 PRO A O 1
ATOM 733 N N . PRO A 1 91 ? 6.550 8.557 8.847 1.00 66.62 91 PRO A N 1
ATOM 734 C CA . PRO A 1 91 ? 5.868 7.506 9.598 1.00 66.62 91 PRO A CA 1
ATOM 735 C C . PRO A 1 91 ? 5.887 6.202 8.792 1.00 66.62 91 PRO A C 1
ATOM 737 O O . PRO A 1 91 ? 5.744 6.246 7.574 1.00 66.62 91 PRO A O 1
ATOM 740 N N . ASN A 1 92 ? 6.098 5.066 9.465 1.00 83.62 92 ASN A N 1
ATOM 741 C CA . ASN A 1 92 ? 6.003 3.714 8.901 1.00 83.62 92 ASN A CA 1
ATOM 742 C C . ASN A 1 92 ? 4.947 3.667 7.765 1.00 83.62 92 ASN A C 1
ATOM 744 O O . ASN A 1 92 ? 3.823 4.114 8.013 1.00 83.62 92 ASN A O 1
ATOM 748 N N . PRO A 1 93 ? 5.254 3.157 6.548 1.00 90.44 93 PRO A N 1
ATOM 749 C CA . PRO A 1 93 ? 4.326 3.179 5.409 1.00 90.44 93 PRO A CA 1
ATOM 750 C C . PRO A 1 93 ? 2.936 2.628 5.754 1.00 90.44 93 PRO A C 1
ATOM 752 O O . PRO A 1 93 ? 1.935 3.110 5.224 1.00 90.44 93 PRO A O 1
ATOM 755 N N . TRP A 1 94 ? 2.848 1.685 6.696 1.00 91.94 94 TRP A N 1
ATOM 756 C CA . TRP A 1 94 ? 1.586 1.132 7.183 1.00 91.94 94 TRP A CA 1
ATOM 757 C C . TRP A 1 94 ? 0.668 2.148 7.870 1.00 91.94 94 TRP A C 1
ATOM 759 O O . TRP A 1 94 ? -0.550 2.012 7.777 1.00 91.94 94 TRP A O 1
ATOM 769 N N . VAL A 1 95 ? 1.212 3.206 8.481 1.00 91.69 95 VAL A N 1
ATOM 770 C CA . VAL A 1 95 ? 0.425 4.323 9.030 1.00 91.69 95 VAL A CA 1
ATOM 771 C C . VAL A 1 95 ? -0.326 5.039 7.915 1.00 91.69 95 VAL A C 1
ATOM 773 O O . VAL A 1 95 ? -1.537 5.223 8.008 1.00 91.69 95 VAL A O 1
ATOM 776 N N . SER A 1 96 ? 0.361 5.392 6.830 1.00 92.12 96 SER A N 1
ATOM 777 C CA . SER A 1 96 ? -0.266 6.097 5.709 1.00 92.12 96 SER A CA 1
ATOM 778 C C . SER A 1 96 ? -1.190 5.197 4.890 1.00 92.12 96 SER A C 1
ATOM 780 O O . SER A 1 96 ? -2.217 5.667 4.405 1.00 92.12 96 SER A O 1
ATOM 782 N N . ILE A 1 97 ? -0.881 3.900 4.783 1.00 94.38 97 ILE A N 1
ATOM 783 C CA . ILE A 1 97 ? -1.793 2.895 4.214 1.00 94.38 97 ILE A CA 1
ATOM 784 C C . ILE A 1 97 ? -3.081 2.836 5.050 1.00 94.38 97 ILE A C 1
ATOM 786 O O . ILE A 1 97 ? -4.176 2.949 4.498 1.00 94.38 97 ILE A O 1
ATOM 790 N N . ALA A 1 98 ? -2.975 2.726 6.378 1.00 93.31 98 ALA A N 1
ATOM 791 C CA . ALA A 1 98 ? -4.139 2.688 7.257 1.00 93.31 98 ALA A CA 1
ATOM 792 C C . ALA A 1 98 ? -4.978 3.973 7.156 1.00 93.31 98 ALA A C 1
ATOM 794 O O . ALA A 1 98 ? -6.200 3.899 7.032 1.00 93.31 98 ALA A O 1
ATOM 795 N N . GLU A 1 99 ? -4.337 5.144 7.157 1.00 91.94 99 GLU A N 1
ATOM 796 C CA . GLU A 1 99 ? -5.007 6.445 7.035 1.00 91.94 99 GLU A CA 1
ATOM 797 C C . GLU A 1 99 ? -5.717 6.615 5.684 1.00 91.94 99 GLU A C 1
ATOM 799 O O . GLU A 1 99 ? -6.838 7.122 5.647 1.00 91.94 99 GLU A O 1
ATOM 804 N N . ALA A 1 100 ? -5.125 6.135 4.587 1.00 93.31 100 ALA A N 1
ATOM 805 C CA . ALA A 1 100 ? -5.750 6.159 3.266 1.00 93.31 100 ALA A CA 1
ATOM 806 C C . ALA A 1 100 ? -6.964 5.221 3.152 1.00 93.31 100 ALA A C 1
ATOM 808 O O . ALA A 1 100 ? -7.929 5.548 2.463 1.00 93.31 100 ALA A O 1
ATOM 809 N N . MET A 1 101 ? -6.940 4.075 3.839 1.00 93.00 101 MET A N 1
ATOM 810 C CA . MET A 1 101 ? -8.050 3.117 3.845 1.00 93.00 101 MET A CA 1
ATOM 811 C C . MET A 1 101 ? -9.200 3.537 4.763 1.00 93.00 101 MET A C 1
ATOM 813 O O . MET A 1 101 ? -10.354 3.196 4.494 1.00 93.00 101 MET A O 1
ATOM 817 N N . LEU A 1 102 ? -8.904 4.274 5.836 1.00 91.06 102 LEU A N 1
ATOM 818 C CA . LEU A 1 102 ? -9.837 4.600 6.915 1.00 91.06 102 LEU A CA 1
ATOM 819 C C . LEU A 1 102 ? -11.185 5.211 6.455 1.00 91.06 102 LEU A C 1
ATOM 821 O O . LEU A 1 102 ? -12.215 4.823 7.018 1.00 91.06 102 LEU A O 1
ATOM 825 N N . PRO A 1 103 ? -11.251 6.081 5.422 1.00 91.06 103 PRO A N 1
ATOM 826 C CA . PRO A 1 103 ? -12.522 6.587 4.898 1.00 91.06 103 PRO A CA 1
ATOM 827 C C . PRO A 1 103 ? -13.453 5.495 4.353 1.00 91.06 103 PRO A C 1
ATOM 829 O O . PRO A 1 103 ? -14.666 5.605 4.513 1.00 91.06 103 PRO A O 1
ATOM 832 N N . THR A 1 104 ? -12.900 4.414 3.789 1.00 88.56 104 THR A N 1
ATOM 833 C CA . THR A 1 104 ? -13.662 3.234 3.318 1.00 88.56 104 THR A CA 1
ATOM 834 C C . THR A 1 104 ? -14.402 2.548 4.471 1.00 88.56 104 THR A C 1
ATOM 836 O O . THR A 1 104 ? -15.425 1.901 4.274 1.00 88.56 104 THR A O 1
ATOM 839 N N . TYR A 1 105 ? -13.907 2.727 5.696 1.00 87.44 105 TYR A N 1
ATOM 840 C CA . TYR A 1 105 ? -14.446 2.143 6.922 1.00 87.44 105 TYR A CA 1
ATOM 841 C C . TYR A 1 105 ? -15.080 3.202 7.824 1.00 87.44 105 TYR A C 1
ATOM 843 O O . TYR A 1 105 ? -14.932 3.168 9.047 1.00 87.44 105 TYR A O 1
ATOM 851 N N . PHE A 1 106 ? -15.780 4.165 7.215 1.00 86.12 106 PHE A N 1
ATOM 852 C CA . PHE A 1 106 ? -16.560 5.199 7.907 1.00 86.12 106 PHE A CA 1
ATOM 853 C C . PHE A 1 106 ? -15.739 6.047 8.886 1.00 86.12 106 PHE A C 1
ATOM 855 O O . PHE A 1 106 ? -16.244 6.500 9.914 1.00 86.12 106 PHE A O 1
ATOM 862 N N . ASN A 1 107 ? -14.451 6.238 8.595 1.00 88.19 107 ASN A N 1
ATOM 863 C CA . ASN A 1 107 ? -13.512 6.923 9.479 1.00 88.19 107 ASN A CA 1
ATOM 864 C C . ASN A 1 107 ? -13.436 6.328 10.901 1.00 88.19 107 ASN A C 1
ATOM 866 O O . ASN A 1 107 ? -13.133 7.026 11.876 1.00 88.19 107 ASN A O 1
ATOM 870 N N . ASN A 1 108 ? -13.720 5.029 11.034 1.00 89.38 108 ASN A N 1
ATOM 871 C CA . ASN A 1 108 ? -13.899 4.365 12.315 1.00 89.38 108 ASN A CA 1
ATOM 872 C C . ASN A 1 108 ? -12.885 3.232 12.506 1.00 89.38 108 ASN A C 1
ATOM 874 O O . ASN A 1 108 ? -12.994 2.154 11.923 1.00 89.38 108 ASN A O 1
ATOM 878 N N . TYR A 1 109 ? -11.921 3.466 13.398 1.00 89.38 109 TYR A N 1
ATOM 879 C CA . TYR A 1 109 ? -10.864 2.502 13.695 1.00 89.38 109 TYR A CA 1
ATOM 880 C C . TYR A 1 109 ? -11.379 1.175 14.268 1.00 89.38 109 TYR A C 1
ATOM 882 O O . TYR A 1 109 ? -10.781 0.147 13.982 1.00 89.38 109 TYR A O 1
ATOM 890 N N . ASN A 1 110 ? -12.499 1.150 15.001 1.00 89.12 110 ASN A N 1
ATOM 891 C CA . ASN A 1 110 ? -13.062 -0.109 15.504 1.00 89.12 110 ASN A CA 1
ATOM 892 C C . ASN A 1 110 ? -13.661 -0.943 14.363 1.00 89.12 110 ASN A C 1
ATOM 894 O O . ASN A 1 110 ? -13.432 -2.149 14.296 1.00 89.12 110 ASN A O 1
ATOM 898 N N . HIS A 1 111 ? -14.377 -0.311 13.426 1.00 88.25 111 HIS A N 1
ATOM 899 C CA . HIS A 1 111 ? -14.877 -1.008 12.236 1.00 88.25 111 HIS A CA 1
ATOM 900 C C . HIS A 1 111 ? -13.713 -1.521 11.386 1.00 88.25 111 HIS A C 1
ATOM 902 O O . HIS A 1 111 ? -13.708 -2.687 10.998 1.00 88.25 111 HIS A O 1
ATOM 908 N N . PHE A 1 112 ? -12.683 -0.697 11.178 1.00 91.38 112 PHE A N 1
ATOM 909 C CA . PHE A 1 112 ? -11.493 -1.119 10.447 1.00 91.38 112 PHE A CA 1
ATOM 910 C C . PHE A 1 112 ? -10.763 -2.280 11.148 1.00 91.38 112 PHE A C 1
ATOM 912 O O . PHE A 1 112 ? -10.430 -3.273 10.510 1.00 91.38 112 PHE A O 1
ATOM 919 N N . TRP A 1 113 ? -10.603 -2.232 12.471 1.00 90.75 113 TRP A N 1
ATOM 920 C CA . TRP A 1 113 ? -10.002 -3.318 13.249 1.00 90.75 113 TRP A CA 1
ATOM 921 C C . TRP A 1 113 ? -10.778 -4.635 13.104 1.00 90.75 113 TRP A C 1
ATOM 923 O O . TRP A 1 113 ? -10.187 -5.661 12.772 1.00 90.75 113 TRP A O 1
ATOM 933 N N . THR A 1 114 ? -12.110 -4.613 13.255 1.00 88.38 114 THR A N 1
ATOM 934 C CA . THR A 1 114 ? -12.935 -5.829 13.093 1.00 88.38 114 THR A CA 1
ATOM 935 C C . THR A 1 114 ? -12.863 -6.415 11.679 1.00 88.38 114 THR A C 1
ATOM 937 O O . THR A 1 114 ? -12.892 -7.636 11.519 1.00 88.38 114 THR A O 1
ATOM 940 N N . MET A 1 115 ? -12.728 -5.568 10.652 1.00 86.88 115 MET A N 1
ATOM 941 C CA . MET A 1 115 ? -12.465 -6.005 9.278 1.00 86.88 115 MET A CA 1
ATOM 942 C C . MET A 1 115 ? -11.130 -6.740 9.173 1.00 86.88 115 MET A C 1
ATOM 944 O O . MET A 1 115 ? -11.083 -7.864 8.674 1.00 86.88 115 MET A O 1
ATOM 948 N N . LEU A 1 116 ? -10.054 -6.132 9.674 1.00 90.00 116 LEU A N 1
ATOM 949 C CA . LEU A 1 116 ? -8.696 -6.676 9.604 1.00 90.00 116 LEU A CA 1
ATOM 950 C C . LEU A 1 116 ? -8.561 -8.031 10.310 1.00 90.00 116 LEU A C 1
ATOM 952 O O . LEU A 1 116 ? -7.926 -8.939 9.779 1.00 90.00 116 LEU A O 1
ATOM 956 N N . GLN A 1 117 ? -9.248 -8.226 11.438 1.00 88.19 117 GLN A N 1
ATOM 957 C CA . GLN A 1 117 ? -9.278 -9.521 12.128 1.00 88.19 117 GLN A CA 1
ATOM 958 C C . GLN A 1 117 ? -9.830 -10.664 11.267 1.00 88.19 117 GLN A C 1
ATOM 960 O O . GLN A 1 117 ? -9.425 -11.815 11.438 1.00 88.19 117 GLN A O 1
ATOM 965 N N . ARG A 1 118 ? -10.762 -10.380 10.347 1.00 83.69 118 ARG A N 1
ATOM 966 C CA . ARG A 1 118 ? -11.282 -11.394 9.418 1.00 83.69 118 ARG A CA 1
ATOM 967 C C . ARG A 1 118 ? -10.220 -11.794 8.398 1.00 83.69 118 ARG A C 1
ATOM 969 O O . ARG A 1 118 ? -10.090 -12.978 8.110 1.00 83.69 118 ARG A O 1
ATOM 976 N N . PHE A 1 119 ? -9.434 -10.836 7.913 1.00 83.44 119 PHE A N 1
ATOM 977 C CA . PHE A 1 119 ? -8.358 -11.088 6.955 1.00 83.44 119 PHE A CA 1
ATOM 978 C C . PHE A 1 119 ? -7.177 -11.852 7.553 1.00 83.44 119 PHE A C 1
ATOM 980 O O . PHE A 1 119 ? -6.581 -12.670 6.862 1.00 83.44 119 PHE A O 1
ATOM 987 N N . CYS A 1 120 ? -6.875 -11.681 8.842 1.00 84.62 120 CYS A N 1
ATOM 988 C CA . CYS A 1 120 ? -5.844 -12.489 9.505 1.00 84.62 120 CYS A CA 1
ATOM 989 C C . CYS A 1 120 ? -6.153 -13.992 9.529 1.00 84.62 120 CYS A C 1
ATOM 991 O O . CYS A 1 120 ? -5.250 -14.786 9.755 1.00 84.62 120 CYS A O 1
ATOM 993 N N . LYS A 1 121 ? -7.407 -14.399 9.287 1.00 82.62 121 LYS A N 1
ATOM 994 C CA . LYS A 1 121 ? -7.777 -15.817 9.158 1.00 82.62 121 LYS A CA 1
ATOM 995 C C . LYS A 1 121 ? -7.445 -16.402 7.781 1.00 82.62 121 LYS A C 1
ATOM 997 O O . LYS A 1 121 ? -7.506 -17.617 7.629 1.00 82.62 121 LYS A O 1
ATOM 1002 N N . ASN A 1 122 ? -7.136 -15.563 6.790 1.00 80.81 122 ASN A N 1
ATOM 1003 C CA . ASN A 1 122 ? -6.703 -15.987 5.463 1.00 80.81 122 ASN A CA 1
ATOM 1004 C C . ASN A 1 122 ? -5.169 -15.837 5.350 1.00 80.81 122 ASN A C 1
ATOM 1006 O O . ASN A 1 122 ? -4.686 -14.699 5.360 1.00 80.81 122 ASN A O 1
ATOM 1010 N N . PRO A 1 123 ? -4.414 -16.944 5.189 1.00 82.88 123 PRO A N 1
ATOM 1011 C CA . PRO A 1 123 ? -2.953 -16.919 5.079 1.00 82.88 123 PRO A CA 1
ATOM 1012 C C . PRO A 1 123 ? -2.413 -16.003 3.972 1.00 82.88 123 PRO A C 1
ATOM 1014 O O . PRO A 1 123 ? -1.362 -15.393 4.145 1.00 82.88 123 PRO A O 1
ATOM 1017 N N . GLU A 1 124 ? -3.134 -15.848 2.855 1.00 78.75 124 GLU A N 1
ATOM 1018 C CA . GLU A 1 124 ? -2.701 -14.992 1.737 1.00 78.75 124 GLU A CA 1
ATOM 1019 C C . GLU A 1 124 ? -2.678 -13.504 2.106 1.00 78.75 124 GLU A C 1
ATOM 1021 O O . GLU A 1 124 ? -1.897 -12.729 1.556 1.00 78.75 124 GLU A O 1
ATOM 1026 N N . THR A 1 125 ? -3.536 -13.092 3.041 1.00 82.00 125 THR A N 1
ATOM 1027 C CA . THR A 1 125 ? -3.685 -11.689 3.455 1.00 82.00 125 THR A CA 1
ATOM 1028 C C . THR A 1 125 ? -3.116 -11.406 4.839 1.00 82.00 125 THR A C 1
ATOM 1030 O O . THR A 1 125 ? -3.059 -10.247 5.251 1.00 82.00 125 THR A O 1
ATOM 1033 N N . GLU A 1 126 ? -2.696 -12.446 5.560 1.00 84.62 126 GLU A N 1
ATOM 1034 C CA . GLU A 1 126 ? -2.355 -12.383 6.978 1.00 84.62 126 GLU A CA 1
ATOM 1035 C C . GLU A 1 126 ? -1.236 -11.383 7.273 1.00 84.62 126 GLU A C 1
ATOM 1037 O O . GLU A 1 126 ? -1.386 -10.564 8.178 1.00 84.62 126 GLU A O 1
ATOM 1042 N N . GLY A 1 127 ? -0.149 -11.403 6.495 1.00 87.25 127 GLY A N 1
ATOM 1043 C CA . GLY A 1 127 ? 0.997 -10.515 6.718 1.00 87.25 127 GLY A CA 1
ATOM 1044 C C . GLY A 1 127 ? 0.610 -9.034 6.670 1.00 87.25 127 GLY A C 1
ATOM 1045 O O . GLY A 1 127 ? 0.829 -8.302 7.631 1.00 87.25 127 GLY A O 1
ATOM 1046 N N . ASN A 1 128 ? -0.047 -8.607 5.588 1.00 87.75 128 ASN A N 1
ATOM 1047 C CA . ASN A 1 128 ? -0.507 -7.222 5.434 1.00 87.75 128 ASN A CA 1
ATOM 1048 C C . ASN A 1 128 ? -1.596 -6.860 6.461 1.00 87.75 128 ASN A C 1
ATOM 1050 O O . ASN A 1 128 ? -1.645 -5.730 6.945 1.00 87.75 128 ASN A O 1
ATOM 1054 N N . ALA A 1 129 ? -2.474 -7.809 6.800 1.00 88.31 129 ALA A N 1
ATOM 1055 C CA . ALA A 1 129 ? -3.531 -7.593 7.780 1.00 88.31 129 ALA A CA 1
ATOM 1056 C C . ALA A 1 129 ? -2.976 -7.384 9.197 1.00 88.31 129 ALA A C 1
ATOM 1058 O O . ALA A 1 129 ? -3.478 -6.519 9.910 1.00 88.31 129 ALA A O 1
ATOM 1059 N N . ARG A 1 130 ? -1.930 -8.124 9.592 1.00 90.75 130 ARG A N 1
ATOM 1060 C CA . ARG A 1 130 ? -1.264 -7.971 10.897 1.00 90.75 130 ARG A CA 1
ATOM 1061 C C . ARG A 1 130 ? -0.599 -6.602 11.041 1.00 90.75 130 ARG A C 1
ATOM 1063 O O . ARG A 1 130 ? -0.845 -5.919 12.025 1.00 90.75 130 ARG A O 1
ATOM 1070 N N . GLU A 1 131 ? 0.132 -6.155 10.024 1.00 92.75 131 GLU A N 1
ATOM 1071 C CA . GLU A 1 131 ? 0.759 -4.823 10.013 1.00 92.75 131 GLU A CA 1
ATOM 1072 C C . GLU A 1 131 ? -0.274 -3.694 10.172 1.00 92.75 131 GLU A C 1
ATOM 1074 O O . GLU A 1 131 ? -0.093 -2.749 10.941 1.00 92.75 131 GLU A O 1
ATOM 1079 N N . LEU A 1 132 ? -1.411 -3.812 9.477 1.00 92.38 132 LEU A N 1
ATOM 1080 C CA . LEU A 1 132 ? -2.519 -2.870 9.620 1.00 92.38 132 LEU A CA 1
ATOM 1081 C C . LEU A 1 132 ? -3.192 -2.960 10.997 1.00 92.38 132 LEU A C 1
ATOM 1083 O O . LEU A 1 132 ? -3.599 -1.929 11.534 1.00 92.38 132 LEU A O 1
ATOM 1087 N N . LEU A 1 133 ? -3.319 -4.160 11.577 1.00 91.56 133 LEU A N 1
ATOM 1088 C CA . LEU A 1 133 ? -3.886 -4.341 12.917 1.00 91.56 133 LEU A CA 1
ATOM 1089 C C . LEU A 1 133 ? -3.054 -3.631 13.977 1.00 91.56 133 LEU A C 1
ATOM 1091 O O . LEU A 1 133 ? -3.641 -2.946 14.813 1.00 91.56 133 LEU A O 1
ATOM 1095 N N . ASP A 1 134 ? -1.731 -3.767 13.925 1.00 92.62 134 ASP A N 1
ATOM 1096 C CA . ASP A 1 134 ? -0.824 -3.170 14.907 1.00 92.62 134 ASP A CA 1
ATOM 1097 C C . ASP A 1 134 ? -0.947 -1.640 14.898 1.00 92.62 134 ASP A C 1
ATOM 1099 O O . ASP A 1 134 ? -1.180 -1.016 15.938 1.00 92.62 134 ASP A O 1
ATOM 1103 N N . VAL A 1 135 ? -0.933 -1.037 13.704 1.00 93.38 135 VAL A N 1
ATOM 1104 C CA . VAL A 1 135 ? -1.144 0.408 13.521 1.00 93.38 135 VAL A CA 1
ATOM 1105 C C . VAL A 1 135 ? -2.512 0.850 14.048 1.00 93.38 135 VAL A C 1
ATOM 1107 O O . VAL A 1 135 ? -2.626 1.853 14.759 1.00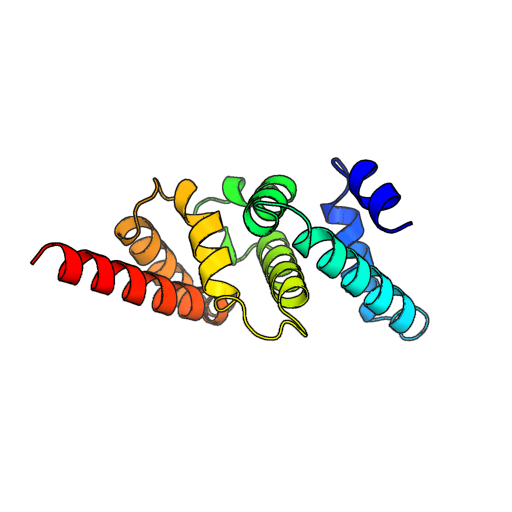 93.38 135 VAL A O 1
ATOM 1110 N N . VAL A 1 136 ? -3.579 0.130 13.696 1.00 92.50 136 VAL A N 1
ATOM 1111 C CA . VAL A 1 136 ? -4.944 0.488 14.106 1.00 92.50 136 VAL A CA 1
ATOM 1112 C C . VAL A 1 136 ? -5.118 0.351 15.622 1.00 92.50 136 VAL A C 1
ATOM 1114 O O . VAL A 1 136 ? -5.735 1.222 16.241 1.00 92.50 136 VAL A O 1
ATOM 1117 N N . ALA A 1 137 ? -4.551 -0.688 16.238 1.00 92.94 137 ALA A N 1
ATOM 1118 C CA . ALA A 1 137 ? -4.595 -0.906 17.682 1.00 92.94 137 ALA A CA 1
ATOM 1119 C C . ALA A 1 137 ? -3.885 0.218 18.453 1.00 92.94 137 ALA A C 1
ATOM 1121 O O . ALA A 1 137 ? -4.413 0.714 19.458 1.00 92.94 137 ALA A O 1
ATOM 1122 N N . GLU A 1 138 ? -2.735 0.681 17.958 1.00 91.94 138 GLU A N 1
ATOM 1123 C CA . GLU A 1 138 ? -2.022 1.821 18.535 1.00 91.94 138 GLU A CA 1
ATOM 1124 C C . GLU A 1 138 ? -2.872 3.101 18.467 1.00 91.94 138 GLU A C 1
ATOM 1126 O O . GLU A 1 138 ? -3.079 3.773 19.482 1.00 91.94 138 GLU A O 1
ATOM 1131 N N . LYS A 1 139 ? -3.457 3.406 17.299 1.00 90.69 139 LYS A N 1
ATOM 1132 C CA . LYS A 1 139 ? -4.322 4.587 17.110 1.00 90.69 139 LYS A CA 1
ATOM 1133 C C . LYS A 1 139 ? -5.570 4.548 18.003 1.00 90.69 139 LYS A C 1
ATOM 1135 O O . LYS A 1 139 ? -5.992 5.592 18.507 1.00 90.69 139 LYS A O 1
ATOM 1140 N N . ILE A 1 140 ? -6.171 3.373 18.218 1.00 90.00 140 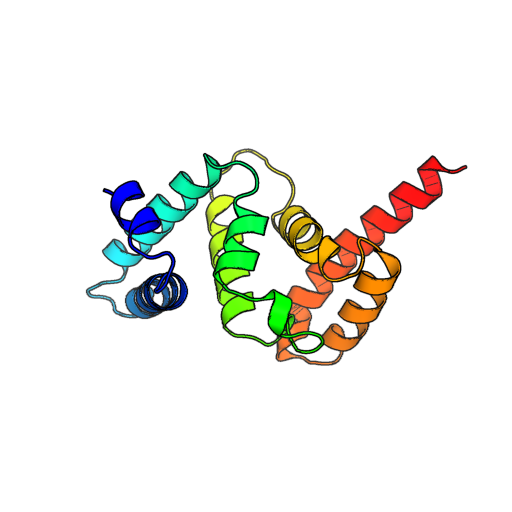ILE A N 1
ATOM 1141 C CA . ILE A 1 140 ? -7.293 3.200 19.159 1.00 90.00 140 ILE A CA 1
ATOM 1142 C C . ILE A 1 140 ? -6.833 3.514 20.586 1.00 90.00 140 ILE A C 1
ATOM 1144 O O . ILE A 1 140 ? -7.478 4.308 21.275 1.00 90.00 140 ILE A O 1
ATOM 1148 N N . SER A 1 141 ? -5.702 2.947 21.006 1.00 91.25 141 SER A N 1
ATOM 1149 C CA . SER A 1 141 ? -5.151 3.126 22.356 1.00 91.25 141 SER A CA 1
ATOM 1150 C C . SER A 1 141 ? -4.831 4.594 22.655 1.00 91.25 141 SER A C 1
ATOM 1152 O O . SER A 1 141 ? -5.224 5.121 23.698 1.00 91.25 141 SER A O 1
ATOM 1154 N N . GLN A 1 142 ? -4.208 5.300 21.705 1.00 89.88 142 GLN A N 1
ATOM 1155 C CA . GLN A 1 142 ? -3.918 6.733 21.817 1.00 89.88 142 GLN A CA 1
ATOM 1156 C C . GLN A 1 142 ? -5.196 7.572 21.995 1.00 89.88 142 GLN A C 1
ATOM 1158 O O . GLN A 1 142 ? -5.244 8.448 22.859 1.00 89.88 142 GLN A O 1
ATOM 1163 N N . LYS A 1 143 ? -6.263 7.279 21.236 1.00 85.25 143 LYS A N 1
ATOM 1164 C CA . LYS A 1 143 ? -7.552 7.988 21.352 1.00 85.25 143 LYS A CA 1
ATOM 1165 C C . LYS A 1 143 ? -8.250 7.768 22.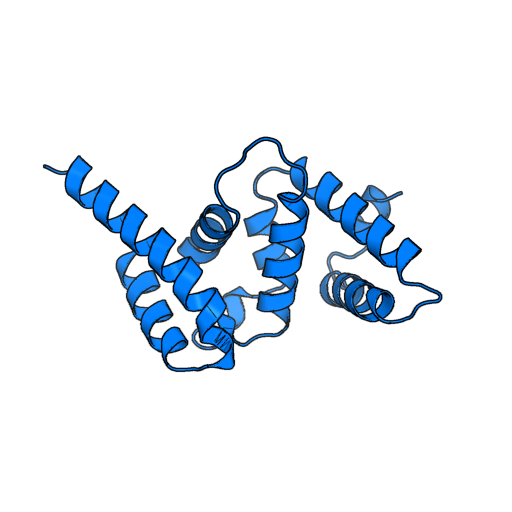693 1.00 85.25 143 LYS A C 1
ATOM 1167 O O . LYS A 1 143 ? -8.963 8.659 23.146 1.00 85.25 143 LYS A O 1
ATOM 1172 N N . VAL A 1 144 ? -8.097 6.593 23.304 1.00 85.62 144 VAL A N 1
ATOM 1173 C CA . VAL A 1 144 ? -8.657 6.308 24.636 1.00 85.62 144 VAL A CA 1
ATOM 1174 C C . VAL A 1 144 ? -7.915 7.105 25.706 1.00 85.62 144 VAL A C 1
ATOM 1176 O O . VAL A 1 144 ? -8.557 7.715 26.558 1.00 85.62 144 VAL A O 1
ATOM 1179 N N . ASN A 1 145 ? -6.584 7.158 25.628 1.00 81.00 145 ASN A N 1
ATOM 1180 C CA . ASN A 1 145 ? -5.756 7.883 26.593 1.00 81.00 145 ASN A CA 1
ATOM 1181 C C . ASN A 1 145 ? -5.943 9.406 26.522 1.00 81.00 145 ASN A C 1
ATOM 1183 O O . ASN A 1 145 ? -5.867 10.062 27.548 1.00 81.00 145 ASN A O 1
ATOM 1187 N N . GLN A 1 146 ? -6.240 9.969 25.346 1.00 76.50 146 GLN A N 1
ATOM 1188 C CA . GLN A 1 146 ? -6.527 11.405 25.179 1.00 76.50 146 GLN A CA 1
ATOM 1189 C C . GLN A 1 146 ? -7.895 11.849 25.729 1.00 76.50 146 GLN A C 1
ATOM 1191 O O . GLN A 1 146 ? -8.158 13.046 25.807 1.00 76.50 146 GLN A O 1
ATOM 1196 N N . LYS A 1 147 ? -8.793 10.908 26.043 1.00 69.31 147 LYS A N 1
ATOM 1197 C CA . LYS A 1 147 ? -10.147 11.185 26.559 1.00 69.31 147 LYS A CA 1
ATOM 1198 C C . LYS A 1 147 ? -10.275 11.016 28.078 1.00 69.31 147 LYS A C 1
ATOM 1200 O O . LYS A 1 147 ? -11.372 11.210 28.598 1.00 69.31 147 LYS A O 1
ATOM 1205 N N . ARG A 1 148 ? -9.208 10.587 28.751 1.00 58.34 148 ARG A N 1
ATOM 1206 C CA . ARG A 1 148 ? -9.115 10.471 30.210 1.00 58.34 148 ARG A CA 1
ATOM 1207 C C . ARG A 1 148 ? -8.401 11.688 30.771 1.00 58.34 148 ARG A C 1
ATOM 1209 O O . ARG A 1 148 ? -8.773 12.076 31.895 1.00 58.34 148 ARG A O 1
#

Organism: NCBI:txid542832

pLDDT: mean 85.15, std 12.04, range [42.41, 96.81]

Sequence (148 aa):
MATDLGNHYDKKLVDFLEMLEKSTKDSATEDLAKRIQRGYAQYMTTKKNAVADLYKMLGIENYGYNILSTPRFNLWVTYVKKMYDGTKSPPNPWVSIAEAMLPTYFNNYNHFWTMLQRFCKNPETEGNARELLDVVAEKISQKVNQKR

Secondary structure (DSSP, 8-state):
-HHHHHHH-TTTHHHHHHHHHHHTTSTTTHHHHHHHHHHHHHHHHTSTTHHHHHHHHTTGGGGGGGGGGSHHHHHHHHHHHHHHTT-S--S-HHHHHHHHHGGGGTT-HHHHHHHHHHHTTSHHHHHHHHHHHHHHHHHHHHHHHTT-

Radius of gyration: 16.35 Å; chains: 1; bounding box: 34×33×50 Å

Foldseek 3Di:
DLVVVVVVCLVPVVVVLVVLVVLCVDPVRNVVSVVSLLVNLCVLLVDDLSLLVLCVSLVLLVQPLCSLVDPSNVSSLVSLVSNCPPPPDDPDSLLSNLVSCCVSQVVDLVSVLVSLVVQCVPPSRNVSSVSNNVNSVVVVVVVVVVVD